Protein AF-A0AB34JCU2-F1 (afdb_monomer_lite)

Structure (mmCIF, N/CA/C/O backbone):
data_AF-A0AB34JCU2-F1
#
_entry.id   AF-A0AB34JCU2-F1
#
loop_
_atom_site.group_PDB
_atom_site.id
_atom_site.type_symbol
_atom_site.label_atom_id
_atom_site.label_alt_id
_atom_site.label_comp_id
_atom_site.label_asym_id
_atom_site.label_entity_id
_atom_site.label_seq_id
_atom_site.pdbx_PDB_ins_code
_atom_site.Cartn_x
_atom_site.Cartn_y
_atom_site.Cartn_z
_atom_site.occupancy
_atom_site.B_iso_or_equiv
_atom_site.auth_seq_id
_atom_site.auth_comp_id
_atom_site.auth_asym_id
_atom_site.auth_atom_id
_atom_site.pdbx_PDB_model_num
ATOM 1 N N . MET A 1 1 ? -17.839 7.324 -31.054 1.00 58.12 1 MET A N 1
ATOM 2 C CA . MET A 1 1 ? -16.723 7.198 -30.092 1.00 58.12 1 MET A CA 1
ATOM 3 C C . MET A 1 1 ? -16.289 5.749 -30.070 1.00 58.12 1 MET A C 1
ATOM 5 O O . MET A 1 1 ? -17.118 4.891 -29.780 1.00 58.12 1 MET A O 1
ATOM 9 N N . SER A 1 2 ? -15.044 5.489 -30.464 1.00 80.62 2 SER A N 1
ATOM 10 C CA . SER A 1 2 ? -14.445 4.152 -30.514 1.00 80.62 2 SER A CA 1
ATOM 11 C C . SER A 1 2 ? -14.347 3.544 -29.109 1.00 80.62 2 SER A C 1
ATOM 13 O O . SER A 1 2 ? -14.309 4.268 -28.112 1.00 80.62 2 SER A O 1
ATOM 15 N N . ALA A 1 3 ? -14.292 2.213 -29.007 1.00 76.00 3 ALA A N 1
ATOM 16 C CA . ALA A 1 3 ? -14.059 1.521 -27.736 1.00 76.00 3 ALA A CA 1
ATOM 17 C C . ALA A 1 3 ? -12.730 1.952 -27.075 1.00 76.00 3 ALA A C 1
ATOM 19 O O . ALA A 1 3 ? -12.648 2.029 -25.849 1.00 76.00 3 ALA A O 1
ATOM 20 N N . ALA A 1 4 ? -11.727 2.313 -27.885 1.00 75.69 4 ALA A N 1
ATOM 21 C CA . ALA A 1 4 ? -10.459 2.874 -27.417 1.00 75.69 4 ALA A CA 1
ATOM 22 C C . ALA A 1 4 ? -10.653 4.241 -26.733 1.00 75.69 4 ALA A C 1
ATOM 24 O O . ALA A 1 4 ? -10.154 4.454 -25.629 1.00 75.69 4 ALA A O 1
ATOM 25 N N . ASP A 1 5 ? -11.468 5.122 -27.322 1.00 73.56 5 ASP A N 1
ATOM 26 C CA . ASP A 1 5 ? -11.751 6.457 -26.776 1.00 73.56 5 ASP A CA 1
ATOM 27 C C . ASP A 1 5 ? -12.464 6.371 -25.417 1.00 73.56 5 ASP A C 1
ATOM 29 O O . ASP A 1 5 ? -12.190 7.144 -24.501 1.00 73.56 5 ASP A O 1
ATOM 33 N N . GLN A 1 6 ? -13.366 5.394 -25.258 1.00 76.19 6 GLN A N 1
ATOM 34 C CA . GLN A 1 6 ? -14.073 5.159 -23.995 1.00 76.19 6 GLN A CA 1
ATOM 35 C C . GLN A 1 6 ? -13.149 4.612 -22.902 1.00 76.19 6 GLN A C 1
ATOM 37 O O . GLN A 1 6 ? -13.310 4.962 -21.731 1.00 76.19 6 GLN A O 1
ATOM 42 N N . SER A 1 7 ? -12.178 3.775 -23.272 1.00 76.38 7 SER A N 1
ATOM 43 C CA . SER A 1 7 ? -11.159 3.283 -22.344 1.00 76.38 7 SER A CA 1
ATOM 44 C C . SER A 1 7 ? -10.286 4.429 -21.837 1.00 76.38 7 SER A C 1
ATOM 46 O O . SER A 1 7 ? -10.089 4.557 -20.634 1.00 76.38 7 SER A O 1
ATOM 48 N N . ILE A 1 8 ? -9.831 5.303 -22.739 1.00 75.25 8 ILE A N 1
ATOM 49 C CA . ILE A 1 8 ? -8.995 6.464 -22.407 1.00 75.25 8 ILE A CA 1
ATOM 50 C C . ILE A 1 8 ? -9.738 7.415 -21.461 1.00 75.25 8 ILE A C 1
ATOM 52 O O . ILE A 1 8 ? -9.205 7.807 -20.423 1.00 75.25 8 ILE A O 1
ATOM 56 N N . LEU A 1 9 ? -11.003 7.725 -21.760 1.00 70.50 9 LEU A N 1
ATOM 57 C CA . LEU A 1 9 ? -11.835 8.576 -20.906 1.00 70.50 9 LEU A CA 1
ATOM 58 C C . 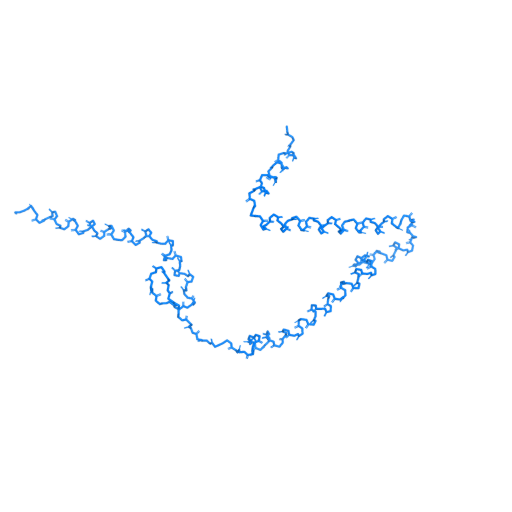LEU A 1 9 ? -12.045 7.984 -19.507 1.00 70.50 9 LEU A C 1
ATOM 60 O O . LEU A 1 9 ? -12.005 8.722 -18.523 1.00 70.50 9 LEU A O 1
ATOM 64 N N . ARG A 1 10 ? -12.224 6.660 -19.391 1.00 75.19 10 ARG A N 1
ATOM 65 C CA . ARG A 1 10 ? -12.324 5.985 -18.086 1.00 75.19 10 ARG A CA 1
ATOM 66 C C . ARG A 1 10 ? -11.025 6.075 -17.292 1.00 75.19 10 ARG A C 1
ATOM 68 O O . ARG A 1 10 ? -11.084 6.347 -16.097 1.00 75.19 10 ARG A O 1
ATOM 75 N N . THR A 1 11 ? -9.873 5.894 -17.932 1.00 74.56 11 THR A N 1
ATOM 76 C CA . THR A 1 11 ? -8.565 6.018 -17.271 1.00 74.56 11 THR A CA 1
ATOM 77 C C . THR A 1 11 ? -8.341 7.435 -16.741 1.00 74.56 11 THR A C 1
ATOM 79 O O . THR A 1 11 ? -7.970 7.601 -15.582 1.00 74.56 11 THR A O 1
ATOM 82 N N . ILE A 1 12 ?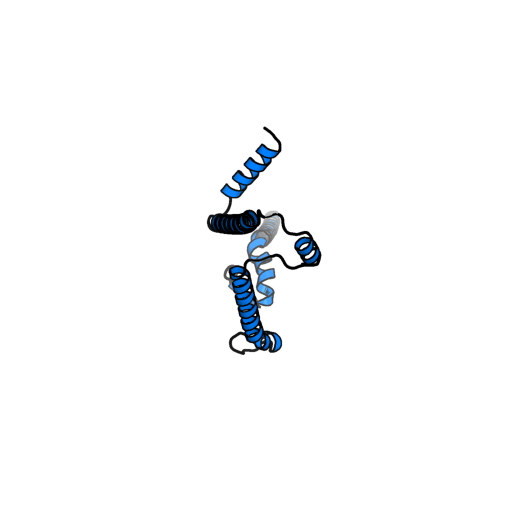 -8.670 8.461 -17.535 1.00 70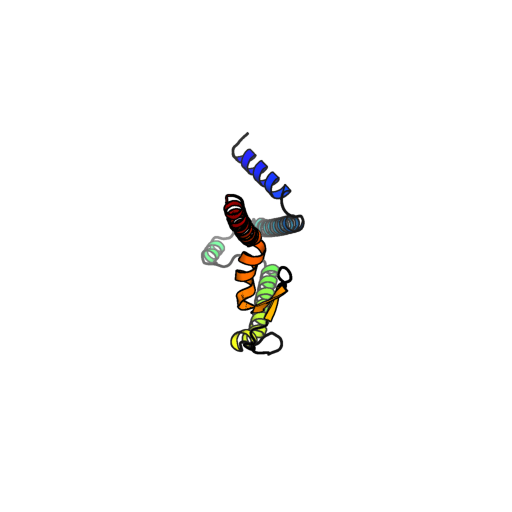.19 12 ILE A N 1
ATOM 83 C CA . ILE A 1 12 ? -8.579 9.875 -17.126 1.00 70.19 12 ILE A CA 1
ATOM 84 C C . ILE A 1 12 ? -9.512 10.169 -15.939 1.00 70.19 12 ILE A C 1
ATOM 86 O O . ILE A 1 12 ? -9.118 10.818 -14.971 1.00 70.19 12 ILE A O 1
ATOM 90 N N . GLN A 1 13 ? -10.744 9.652 -15.968 1.00 73.12 13 GLN A N 1
ATOM 91 C CA . GLN A 1 13 ? -11.705 9.815 -14.871 1.00 73.12 13 GLN A CA 1
ATOM 92 C C . GLN A 1 13 ? -11.279 9.108 -13.577 1.00 73.12 13 GLN A C 1
ATOM 94 O O . GLN A 1 13 ? -11.641 9.563 -12.491 1.00 73.12 13 GLN A O 1
ATOM 99 N N . LEU A 1 14 ? -10.551 7.993 -13.673 1.00 69.62 14 LEU A N 1
ATOM 100 C CA . LEU A 1 14 ? -10.002 7.283 -12.516 1.00 69.62 14 LEU A CA 1
ATOM 101 C C . LEU A 1 14 ? -8.787 8.014 -11.941 1.00 69.62 14 LEU A C 1
ATOM 103 O O . LEU A 1 14 ? -8.722 8.185 -10.726 1.00 69.62 14 LEU A O 1
ATOM 107 N N . ALA A 1 15 ? -7.893 8.521 -12.793 1.00 64.81 15 ALA A N 1
ATOM 108 C CA . ALA A 1 15 ? -6.750 9.334 -12.378 1.00 64.81 15 ALA A CA 1
ATOM 109 C C . ALA A 1 15 ? -7.190 10.604 -11.625 1.00 64.81 15 ALA A C 1
ATOM 111 O O . ALA A 1 15 ? -6.642 10.922 -10.574 1.00 64.81 15 ALA A O 1
ATOM 112 N N . ALA A 1 16 ? -8.262 11.265 -12.077 1.00 67.56 16 ALA A N 1
ATOM 113 C CA . ALA A 1 16 ? -8.833 12.439 -11.409 1.00 67.56 16 ALA A CA 1
ATOM 114 C C . ALA A 1 16 ? -9.448 12.151 -10.020 1.00 67.56 16 ALA A C 1
ATOM 116 O O . ALA A 1 16 ? -9.702 13.080 -9.256 1.00 67.56 16 ALA A O 1
ATOM 117 N N . LYS A 1 17 ? -9.708 10.879 -9.683 1.00 75.38 17 LYS A N 1
ATOM 118 C CA . LYS A 1 17 ? -10.219 10.441 -8.369 1.00 75.38 17 LYS A CA 1
ATOM 119 C C . LYS A 1 17 ? -9.119 9.927 -7.438 1.00 75.38 17 LYS A C 1
ATOM 121 O O . LYS A 1 17 ? -9.419 9.520 -6.315 1.00 75.38 17 LYS A O 1
ATOM 126 N N . MET A 1 18 ? -7.870 9.896 -7.897 1.00 66.81 18 MET A N 1
ATOM 127 C CA . MET A 1 18 ? -6.744 9.426 -7.100 1.00 66.81 18 MET A CA 1
ATOM 128 C C . MET A 1 18 ? -6.350 10.472 -6.055 1.00 66.81 18 MET A C 1
ATOM 130 O O . MET A 1 18 ? -6.472 11.677 -6.262 1.00 66.81 18 MET A O 1
ATOM 134 N N . HIS A 1 19 ? -5.854 10.004 -4.911 1.00 75.25 19 HIS A N 1
ATOM 135 C CA . HIS A 1 19 ? -5.265 10.875 -3.900 1.00 75.25 19 HIS A CA 1
ATOM 136 C C . HIS A 1 19 ? -4.025 11.579 -4.494 1.00 75.25 19 HIS A C 1
ATOM 138 O O . HIS A 1 19 ? -3.284 10.944 -5.252 1.00 75.25 19 HIS A O 1
ATOM 144 N N . PRO A 1 20 ? -3.730 12.845 -4.150 1.00 71.06 20 PRO A N 1
ATOM 145 C CA . PRO A 1 20 ? -2.603 13.588 -4.728 1.00 71.06 20 PRO A CA 1
ATOM 146 C C . PRO A 1 20 ? -1.254 12.870 -4.576 1.00 71.06 20 PRO A C 1
ATOM 148 O O . PRO A 1 20 ? -0.433 12.896 -5.487 1.00 71.06 20 PRO A O 1
ATOM 151 N N . LEU A 1 21 ? -1.047 12.153 -3.464 1.00 68.19 21 LEU A N 1
ATOM 152 C CA . LEU A 1 21 ? 0.154 11.328 -3.280 1.00 68.19 21 LEU A CA 1
ATOM 153 C C . LEU A 1 21 ? 0.209 10.141 -4.253 1.00 68.19 21 LEU A C 1
ATOM 155 O O . LEU A 1 21 ? 1.269 9.854 -4.792 1.00 68.19 21 LEU A O 1
ATOM 159 N N . SER A 1 22 ? -0.922 9.479 -4.520 1.00 75.62 22 SER A N 1
ATOM 160 C CA . SER A 1 22 ? -0.965 8.383 -5.497 1.00 75.62 22 SER A CA 1
ATOM 161 C C . SER A 1 22 ? -0.794 8.868 -6.937 1.00 75.62 22 SER A C 1
ATOM 163 O O . SER A 1 22 ? -0.174 8.162 -7.720 1.00 75.62 22 SER A O 1
ATOM 165 N N . ALA A 1 23 ? -1.278 10.069 -7.271 1.00 75.56 23 ALA A N 1
ATOM 166 C CA . ALA A 1 23 ? -1.042 10.678 -8.581 1.00 75.56 23 ALA A CA 1
ATOM 167 C C . ALA A 1 23 ? 0.453 10.969 -8.790 1.00 75.56 23 ALA A C 1
ATOM 169 O O . ALA A 1 23 ? 1.033 10.508 -9.764 1.00 75.56 23 ALA A O 1
ATOM 170 N N . CYS A 1 24 ? 1.101 11.595 -7.800 1.00 78.50 24 CYS A N 1
ATOM 171 C CA . CYS A 1 24 ? 2.539 11.866 -7.828 1.00 78.50 24 CYS A CA 1
ATOM 172 C C . CYS A 1 24 ? 3.379 10.585 -8.003 1.00 78.50 24 CYS A C 1
ATOM 174 O O . CYS A 1 24 ? 4.322 10.566 -8.788 1.00 78.50 24 CYS A O 1
ATOM 176 N N . CYS A 1 25 ? 3.022 9.485 -7.329 1.00 79.44 25 CYS A N 1
ATOM 177 C CA . CYS A 1 25 ? 3.708 8.204 -7.521 1.00 79.44 25 CYS A CA 1
ATOM 178 C C . CYS A 1 25 ? 3.569 7.665 -8.952 1.00 79.44 25 CYS A C 1
ATOM 180 O O . CYS A 1 25 ? 4.545 7.160 -9.500 1.00 79.44 25 CYS A O 1
ATOM 182 N N . VAL A 1 26 ? 2.380 7.768 -9.553 1.00 83.75 26 VAL A N 1
ATOM 183 C CA . VAL A 1 26 ? 2.147 7.321 -10.935 1.00 83.75 26 VAL A CA 1
ATOM 184 C C . VAL A 1 26 ? 2.941 8.178 -11.921 1.00 83.75 26 VAL A C 1
ATOM 186 O O . VAL A 1 26 ? 3.582 7.615 -12.802 1.00 83.75 26 VAL A O 1
ATOM 189 N N . ASP A 1 27 ? 2.977 9.496 -11.726 1.00 82.69 27 ASP A N 1
ATOM 190 C CA . ASP A 1 27 ? 3.738 10.418 -12.577 1.00 82.69 27 ASP A CA 1
ATOM 191 C C . ASP A 1 27 ? 5.248 10.142 -12.505 1.00 82.69 27 ASP A C 1
ATOM 193 O O . ASP A 1 27 ? 5.929 10.098 -13.528 1.00 82.69 27 ASP A O 1
ATOM 197 N N . ILE A 1 28 ? 5.778 9.887 -11.302 1.00 90.31 28 ILE A N 1
ATOM 198 C CA . ILE A 1 28 ? 7.186 9.508 -11.115 1.00 90.31 28 ILE A CA 1
ATOM 199 C C . ILE A 1 28 ? 7.483 8.177 -11.815 1.00 90.31 28 ILE A C 1
ATOM 201 O O . ILE A 1 28 ? 8.502 8.053 -12.493 1.00 90.31 28 ILE A O 1
ATOM 205 N N . CYS A 1 29 ? 6.608 7.179 -11.674 1.00 87.56 29 CYS A N 1
ATOM 206 C CA . CYS A 1 29 ? 6.777 5.900 -12.358 1.00 87.56 29 CYS A CA 1
ATOM 207 C C . CYS A 1 29 ? 6.743 6.055 -13.883 1.00 87.56 29 CYS A C 1
ATOM 209 O O . CYS A 1 29 ? 7.578 5.459 -14.561 1.00 87.56 29 CYS A O 1
ATOM 211 N N . ASP A 1 30 ? 5.822 6.854 -14.421 1.00 86.19 30 ASP A N 1
ATOM 212 C CA . ASP A 1 30 ? 5.725 7.098 -15.860 1.00 86.19 30 ASP A CA 1
ATOM 213 C C . ASP A 1 30 ? 6.981 7.805 -16.387 1.00 86.19 30 ASP A C 1
ATOM 215 O O . ASP A 1 30 ? 7.564 7.375 -17.382 1.00 86.19 30 ASP A O 1
ATOM 219 N N . GLN A 1 31 ? 7.485 8.803 -15.656 1.00 89.31 31 GLN A N 1
ATOM 220 C CA . GLN A 1 31 ? 8.728 9.493 -15.996 1.00 89.31 31 GLN A CA 1
ATOM 221 C C . GLN A 1 31 ? 9.931 8.536 -16.036 1.00 89.31 31 GLN A C 1
ATOM 223 O O . GLN A 1 31 ? 10.701 8.558 -16.996 1.00 89.31 31 GLN A O 1
ATOM 228 N N . LEU A 1 32 ? 10.065 7.647 -15.045 1.00 90.56 32 LEU A N 1
ATOM 229 C CA . LEU A 1 32 ? 11.140 6.646 -15.009 1.00 90.56 32 LEU A CA 1
ATOM 230 C C . LEU A 1 32 ? 11.058 5.665 -16.184 1.00 90.56 32 LEU A C 1
ATOM 232 O O . LEU A 1 32 ? 12.080 5.319 -16.778 1.00 90.56 32 LEU A O 1
ATOM 236 N N . VAL A 1 33 ? 9.847 5.227 -16.543 1.00 91.25 33 VAL A N 1
ATOM 237 C CA . VAL A 1 33 ? 9.632 4.349 -17.701 1.00 91.25 33 VAL A CA 1
ATOM 238 C C . VAL A 1 33 ? 10.005 5.069 -18.995 1.00 91.25 33 VAL A C 1
ATOM 240 O O . VAL A 1 33 ? 10.703 4.497 -19.831 1.00 91.25 33 VAL A O 1
ATOM 243 N N . GLN A 1 34 ? 9.593 6.326 -19.162 1.00 86.06 34 GLN A N 1
ATOM 244 C CA . GLN A 1 34 ? 9.930 7.119 -20.344 1.00 86.06 34 GLN A CA 1
ATOM 245 C C . GLN A 1 34 ? 11.437 7.376 -20.467 1.00 86.06 34 GLN A C 1
ATOM 247 O O . GLN A 1 34 ? 11.980 7.303 -21.572 1.00 86.06 34 GLN A O 1
ATOM 252 N N . ASP A 1 35 ? 12.122 7.649 -19.357 1.00 88.06 35 ASP A N 1
ATOM 253 C CA . ASP A 1 35 ? 13.569 7.864 -19.344 1.00 88.06 35 ASP A CA 1
ATOM 254 C C . ASP A 1 35 ? 14.330 6.579 -19.700 1.00 88.06 35 ASP A C 1
ATOM 256 O O . ASP A 1 35 ? 15.227 6.619 -20.546 1.00 88.06 35 ASP A O 1
ATOM 260 N N . LEU A 1 36 ? 13.899 5.425 -19.174 1.00 89.69 36 LEU A N 1
ATOM 261 C CA . LEU A 1 36 ? 14.450 4.117 -19.537 1.00 89.69 36 LEU A CA 1
ATOM 262 C C . LEU A 1 36 ? 14.238 3.798 -21.023 1.00 89.69 36 LEU A C 1
ATOM 264 O O . LEU A 1 36 ? 15.168 3.375 -21.708 1.00 89.69 36 LEU A O 1
ATOM 268 N N . VAL A 1 37 ? 13.027 4.015 -21.546 1.00 84.81 37 VAL A N 1
ATOM 269 C CA . VAL A 1 37 ? 12.729 3.803 -22.971 1.00 84.81 37 VAL A CA 1
ATOM 270 C C . VAL A 1 37 ? 13.622 4.690 -23.837 1.00 84.81 37 VAL A C 1
ATOM 272 O O . VAL A 1 37 ? 14.181 4.215 -24.824 1.00 84.81 37 VAL A O 1
ATOM 275 N N . ARG A 1 38 ? 13.816 5.958 -23.454 1.00 78.88 38 ARG A N 1
ATOM 276 C CA . ARG A 1 38 ? 14.681 6.891 -24.185 1.00 78.88 38 ARG A CA 1
ATOM 277 C C . ARG A 1 38 ? 16.141 6.440 -24.187 1.00 78.88 38 ARG A C 1
ATOM 279 O O . ARG A 1 38 ? 16.787 6.536 -25.228 1.00 78.88 38 ARG A O 1
ATOM 286 N N . GLU A 1 39 ? 16.648 5.937 -23.064 1.00 84.31 39 GLU A N 1
ATOM 287 C CA . GLU A 1 39 ? 18.011 5.403 -22.959 1.00 84.31 39 GLU A CA 1
ATOM 288 C C . GLU A 1 39 ? 18.211 4.133 -23.797 1.00 84.31 39 GLU A C 1
ATOM 290 O O . GLU A 1 39 ? 19.217 3.988 -24.496 1.00 84.31 39 GLU A O 1
ATOM 295 N N . VAL A 1 40 ? 17.242 3.216 -23.777 1.00 80.69 40 VAL A N 1
ATOM 296 C CA . VAL A 1 40 ? 17.284 2.006 -24.607 1.00 80.69 40 VAL A CA 1
ATOM 297 C C . VAL A 1 40 ? 17.249 2.386 -26.086 1.00 80.69 40 VAL A C 1
ATOM 299 O O . VAL A 1 40 ? 18.084 1.920 -26.859 1.00 80.69 40 VAL A O 1
ATOM 302 N N . CYS A 1 41 ? 16.344 3.282 -26.488 1.00 75.00 41 CYS A N 1
ATOM 303 C CA . CYS A 1 41 ? 16.257 3.748 -27.868 1.00 75.00 41 CYS A CA 1
ATOM 304 C C . CYS A 1 41 ? 17.544 4.445 -28.328 1.00 75.00 41 CYS A C 1
ATOM 306 O O . CYS A 1 41 ? 18.013 4.140 -29.420 1.00 75.00 41 CYS A O 1
ATOM 308 N N . SER A 1 42 ? 18.156 5.313 -27.515 1.00 71.88 42 SER A N 1
ATOM 309 C CA . SER A 1 42 ? 19.408 5.999 -27.879 1.00 71.88 42 SER A CA 1
ATOM 310 C C . SER A 1 42 ? 20.608 5.044 -27.970 1.00 71.88 42 SER A C 1
ATOM 312 O O . SER A 1 42 ? 21.482 5.194 -28.835 1.00 71.88 42 SER A O 1
ATOM 314 N N . SER A 1 43 ? 20.617 4.008 -27.129 1.00 68.19 43 SER A N 1
ATOM 315 C CA . SER A 1 43 ? 21.597 2.920 -27.174 1.00 68.19 43 SER A CA 1
ATOM 316 C C . SER A 1 43 ? 21.421 2.045 -28.421 1.00 68.19 43 SER A C 1
ATOM 318 O O . SER A 1 43 ? 22.408 1.621 -29.021 1.00 68.19 43 SER A O 1
ATOM 320 N N . CYS A 1 44 ? 20.179 1.820 -28.861 1.00 55.97 44 CYS A N 1
ATOM 321 C CA . CYS A 1 44 ? 19.859 1.065 -30.074 1.00 55.97 44 CYS A CA 1
ATOM 322 C C . CYS A 1 44 ? 20.092 1.860 -31.368 1.00 55.97 44 CYS A C 1
ATOM 324 O O . CYS A 1 44 ? 20.575 1.286 -32.339 1.00 55.97 44 CYS A O 1
ATOM 326 N N . THR A 1 45 ? 19.829 3.170 -31.402 1.00 56.19 45 THR A N 1
ATOM 327 C CA . THR A 1 45 ? 20.124 4.011 -32.580 1.00 56.19 45 THR A CA 1
ATOM 328 C C . THR A 1 45 ? 21.627 4.188 -32.801 1.00 56.19 45 THR A C 1
ATOM 330 O O . THR A 1 45 ? 22.081 4.337 -33.929 1.00 56.19 45 THR A O 1
ATOM 333 N N . SER A 1 46 ? 22.439 4.095 -31.741 1.00 50.66 46 SER A N 1
ATOM 334 C CA . SER A 1 46 ? 23.907 4.079 -31.858 1.00 50.66 46 SER A CA 1
ATOM 335 C C . SER A 1 46 ? 24.454 2.775 -32.473 1.00 50.66 46 SER A C 1
ATOM 337 O O . SER A 1 46 ? 25.624 2.713 -32.851 1.00 50.66 46 SER A O 1
ATOM 339 N N . LEU A 1 47 ? 23.614 1.737 -32.603 1.00 48.16 47 LEU A N 1
ATOM 340 C CA . LEU A 1 47 ? 23.930 0.433 -33.197 1.00 48.16 47 LEU A CA 1
ATOM 341 C C . LEU A 1 47 ? 23.474 0.306 -34.665 1.00 48.16 47 LEU A C 1
ATOM 343 O O . LEU A 1 47 ? 23.499 -0.797 -35.198 1.00 48.16 47 LEU A O 1
ATOM 347 N N . GLU A 1 48 ? 23.126 1.395 -35.365 1.00 40.88 48 GLU A N 1
ATOM 348 C CA . GLU A 1 48 ? 22.749 1.396 -36.799 1.00 40.88 48 GLU A CA 1
ATOM 349 C C . GLU A 1 48 ? 23.877 0.990 -37.785 1.00 40.88 48 GLU A C 1
ATOM 351 O O . GLU A 1 48 ? 23.791 1.212 -38.994 1.00 40.88 48 GLU A O 1
ATOM 356 N N . ARG A 1 49 ? 24.938 0.323 -37.318 1.00 52.72 49 ARG A N 1
ATOM 357 C CA . ARG A 1 49 ? 25.744 -0.552 -38.178 1.00 52.72 49 ARG A CA 1
ATOM 358 C C . ARG A 1 49 ? 25.136 -1.951 -38.111 1.00 52.72 49 ARG A C 1
ATOM 360 O O . ARG A 1 49 ? 25.052 -2.481 -37.006 1.00 52.72 49 ARG A O 1
ATOM 367 N N . PRO A 1 50 ? 24.763 -2.581 -39.241 1.00 49.12 50 PRO A N 1
ATOM 368 C CA . PRO A 1 50 ? 24.233 -3.939 -39.216 1.00 49.12 50 PRO A CA 1
ATOM 369 C C . PRO A 1 50 ? 25.197 -4.841 -38.438 1.00 49.12 50 PRO A C 1
ATOM 371 O O . PRO A 1 50 ? 26.365 -4.994 -38.811 1.00 49.12 50 PRO A O 1
ATOM 374 N N . LEU A 1 51 ? 24.717 -5.363 -37.305 1.00 55.97 51 LEU A N 1
ATOM 375 C CA . LEU A 1 51 ? 25.482 -6.241 -36.429 1.00 55.97 51 LEU A CA 1
ATOM 376 C C . LEU A 1 51 ? 25.949 -7.436 -37.259 1.00 55.97 51 LEU A C 1
ATOM 378 O O . LEU A 1 51 ? 25.155 -8.073 -37.953 1.00 55.97 51 LEU A O 1
ATOM 382 N N . SER A 1 52 ? 27.253 -7.714 -37.221 1.00 58.62 52 SER A N 1
ATOM 383 C CA . SER A 1 52 ? 27.834 -8.798 -38.010 1.00 58.62 52 SER A CA 1
ATOM 384 C C . SER A 1 52 ? 27.149 -10.137 -37.678 1.00 58.62 52 SER A C 1
ATOM 386 O O . SER A 1 52 ? 26.735 -10.333 -36.528 1.00 58.62 52 SER A O 1
ATOM 388 N N . PRO A 1 53 ? 27.076 -11.091 -38.621 1.00 57.25 53 PRO A N 1
ATOM 389 C CA . PRO A 1 53 ? 26.459 -12.400 -38.382 1.00 57.25 53 PRO A CA 1
ATOM 390 C C . PRO A 1 53 ? 27.021 -13.102 -37.134 1.00 57.25 53 PRO A C 1
ATOM 392 O O . PRO A 1 53 ? 26.286 -13.695 -36.355 1.00 57.25 53 PRO A O 1
ATOM 395 N N . ARG A 1 54 ? 28.319 -12.906 -36.875 1.00 50.06 54 ARG A N 1
ATOM 396 C CA . ARG A 1 54 ? 29.058 -13.466 -35.738 1.00 50.06 54 ARG A CA 1
ATOM 397 C C . ARG A 1 54 ? 28.635 -12.889 -34.381 1.00 50.06 54 ARG A C 1
ATOM 399 O O . ARG A 1 54 ? 28.742 -13.554 -33.361 1.00 50.06 54 ARG A O 1
ATOM 406 N N . THR A 1 55 ? 28.167 -11.642 -34.360 1.00 55.75 55 THR A N 1
ATOM 407 C CA . THR A 1 55 ? 27.610 -10.994 -33.160 1.00 55.75 55 THR A CA 1
ATOM 408 C C . THR A 1 55 ? 26.178 -11.439 -32.884 1.00 55.75 55 THR A C 1
ATOM 410 O O . THR A 1 55 ? 25.818 -11.569 -31.721 1.00 55.75 55 THR A O 1
ATOM 413 N N . MET A 1 56 ? 25.383 -11.722 -33.922 1.00 57.72 56 MET A N 1
ATOM 414 C CA . MET A 1 56 ? 24.048 -12.315 -33.761 1.00 57.72 56 MET A CA 1
ATOM 415 C C . MET A 1 56 ? 24.133 -13.725 -33.158 1.00 57.72 56 MET A C 1
ATOM 417 O O . MET A 1 56 ? 23.402 -14.036 -32.223 1.00 57.72 56 MET A O 1
ATOM 421 N N . GLU A 1 57 ? 25.105 -14.518 -33.609 1.00 61.50 57 GLU A N 1
ATOM 422 C CA . GLU A 1 57 ? 25.372 -15.877 -33.117 1.00 61.50 57 GLU A CA 1
ATOM 423 C C . GLU A 1 57 ? 25.835 -15.895 -31.642 1.00 61.50 57 GLU A C 1
ATOM 425 O O . GLU A 1 57 ? 25.497 -16.795 -30.878 1.00 61.50 57 GLU A O 1
ATOM 430 N N . LEU A 1 58 ? 26.555 -14.855 -31.193 1.00 55.78 58 LEU A N 1
ATOM 431 C CA . LEU A 1 58 ? 26.932 -14.679 -29.781 1.00 55.78 58 LEU A CA 1
ATOM 432 C C . LEU A 1 58 ? 25.769 -14.193 -28.896 1.00 55.78 58 LEU A C 1
ATOM 434 O O . LEU A 1 58 ? 25.795 -14.401 -27.682 1.00 55.78 58 LEU A O 1
ATOM 438 N N . LEU A 1 59 ? 24.758 -13.541 -29.480 1.00 53.81 59 LEU A N 1
ATOM 439 C CA . LEU A 1 59 ? 23.599 -12.991 -28.768 1.00 53.81 59 LEU A CA 1
ATOM 440 C C . LEU A 1 59 ? 22.448 -13.997 -28.619 1.00 53.81 59 LEU A C 1
ATOM 442 O O . LEU A 1 59 ? 21.656 -13.855 -27.690 1.00 53.81 59 LEU A O 1
ATOM 446 N N . GLU A 1 60 ? 22.388 -15.051 -29.439 1.00 54.84 60 GLU A N 1
ATOM 447 C CA . GLU A 1 60 ? 21.393 -16.135 -29.316 1.00 54.84 60 GLU A CA 1
ATOM 448 C C . GLU A 1 60 ? 21.481 -16.906 -27.981 1.00 54.84 60 GLU A C 1
ATOM 450 O O . GLU A 1 60 ? 20.513 -17.544 -27.565 1.00 54.84 60 GLU A O 1
ATOM 455 N N . GLY A 1 61 ? 22.600 -16.793 -27.253 1.00 51.03 61 GLY A N 1
ATOM 456 C CA . GLY A 1 61 ? 22.778 -17.345 -25.903 1.00 51.03 61 GLY A CA 1
ATOM 457 C C . GLY A 1 61 ? 22.656 -16.336 -24.751 1.00 51.03 61 GLY A C 1
ATOM 458 O O . GLY A 1 61 ? 22.734 -16.727 -23.583 1.00 51.03 61 GLY A O 1
ATOM 459 N N . ALA A 1 62 ? 22.483 -15.039 -25.027 1.00 47.94 62 ALA A N 1
ATOM 460 C CA . ALA A 1 62 ? 22.550 -13.994 -24.008 1.00 47.94 62 ALA A CA 1
ATOM 461 C C . ALA A 1 62 ? 21.214 -13.833 -23.259 1.00 47.94 62 ALA A C 1
ATOM 463 O O . ALA A 1 62 ? 20.418 -12.940 -23.531 1.00 47.94 62 ALA A O 1
ATOM 464 N N . ARG A 1 63 ? 20.995 -14.650 -22.221 1.00 46.78 63 ARG A N 1
ATOM 465 C CA . ARG A 1 63 ? 19.951 -14.434 -21.191 1.00 46.78 63 ARG A CA 1
ATOM 466 C C . ARG A 1 63 ? 20.220 -13.224 -20.267 1.00 46.78 63 ARG A C 1
ATOM 468 O O . ARG A 1 63 ? 19.744 -13.190 -19.138 1.00 46.78 63 ARG A O 1
ATOM 475 N N . GLY A 1 64 ? 20.965 -12.224 -20.723 1.00 50.19 64 GLY A N 1
ATOM 476 C CA . GLY A 1 64 ? 21.254 -11.003 -19.978 1.00 50.19 64 GLY A CA 1
ATOM 477 C C . GLY A 1 64 ? 21.236 -9.829 -20.937 1.00 50.19 64 GLY A C 1
ATOM 478 O O . GLY A 1 64 ? 22.073 -9.766 -21.835 1.00 50.19 64 GLY A O 1
ATOM 479 N N . GLY A 1 65 ? 20.260 -8.936 -20.768 1.00 52.19 65 GLY A N 1
ATOM 480 C CA . GLY A 1 65 ? 20.107 -7.748 -21.602 1.00 52.19 65 GLY A CA 1
ATOM 481 C C . GLY A 1 65 ? 21.417 -6.970 -21.718 1.00 52.19 65 GLY A C 1
ATOM 482 O O . GLY A 1 65 ? 22.208 -6.900 -20.773 1.00 52.19 65 GLY A O 1
ATOM 483 N N . VAL A 1 66 ? 21.663 -6.399 -22.896 1.00 56.84 66 VAL A N 1
ATOM 484 C CA . VAL A 1 66 ? 22.825 -5.545 -23.150 1.00 56.84 66 VAL A CA 1
ATOM 485 C C . VAL A 1 66 ? 22.585 -4.212 -22.450 1.00 56.84 66 VAL A C 1
ATOM 487 O O . VAL A 1 66 ? 22.142 -3.240 -23.048 1.00 56.84 66 VAL A O 1
ATOM 490 N N . VAL A 1 67 ? 22.819 -4.189 -21.143 1.00 57.62 67 VAL A N 1
ATOM 491 C CA . VAL A 1 67 ? 22.822 -2.956 -20.365 1.00 57.62 67 VAL A CA 1
ATOM 492 C C . VAL A 1 67 ? 24.163 -2.252 -20.601 1.00 57.62 67 VAL A C 1
ATOM 494 O O . VAL A 1 67 ? 25.212 -2.917 -20.595 1.00 57.62 67 VAL A O 1
ATOM 497 N N . SER A 1 68 ? 24.123 -0.935 -20.840 1.00 60.88 68 SER A N 1
ATOM 498 C CA . SER A 1 68 ? 25.302 -0.075 -21.008 1.00 60.88 68 SER A CA 1
ATOM 499 C C . SER A 1 68 ? 26.272 -0.250 -19.828 1.00 60.88 68 SER A C 1
ATOM 501 O O . SER A 1 68 ? 25.849 -0.559 -18.714 1.00 60.88 68 SER A O 1
ATOM 503 N N . ALA A 1 69 ? 27.582 -0.089 -20.057 1.00 66.56 69 ALA A N 1
ATOM 504 C CA . ALA A 1 69 ? 28.596 -0.190 -18.998 1.00 66.56 69 ALA A CA 1
ATOM 505 C C . ALA A 1 69 ? 28.249 0.619 -17.725 1.00 66.56 69 ALA A C 1
ATOM 507 O O . ALA A 1 69 ? 28.233 0.016 -16.656 1.00 66.56 69 ALA A O 1
ATOM 508 N N . PRO A 1 70 ? 27.857 1.910 -17.804 1.00 63.94 70 PRO A N 1
ATOM 509 C CA . PRO A 1 70 ? 27.516 2.672 -16.601 1.00 63.94 70 PRO A CA 1
ATOM 510 C C . PRO A 1 70 ? 26.297 2.115 -15.856 1.00 63.94 70 PRO A C 1
ATOM 512 O O . PRO A 1 70 ? 26.269 2.114 -14.630 1.00 63.94 70 PRO A O 1
ATOM 515 N N . LEU A 1 71 ? 25.297 1.600 -16.569 1.00 55.78 71 LEU A N 1
ATOM 516 C CA . LEU A 1 71 ? 24.076 1.097 -15.943 1.00 55.78 71 LEU A CA 1
ATOM 517 C C . LEU A 1 71 ? 24.276 -0.327 -15.396 1.00 55.78 71 LEU A C 1
ATOM 519 O O . LEU A 1 71 ? 23.710 -0.685 -14.366 1.00 55.78 71 LEU A O 1
ATOM 523 N N . ARG A 1 72 ? 25.181 -1.109 -15.997 1.00 72.44 72 ARG A N 1
ATOM 524 C CA . ARG A 1 72 ? 25.701 -2.355 -15.419 1.00 72.44 72 ARG A CA 1
ATOM 525 C C . ARG A 1 72 ? 26.462 -2.099 -14.121 1.00 72.44 72 ARG A C 1
ATOM 527 O O . ARG A 1 72 ? 26.269 -2.854 -13.174 1.00 72.44 72 ARG A O 1
ATOM 534 N N . ASP A 1 73 ? 27.274 -1.049 -14.066 1.00 70.25 73 ASP A N 1
ATOM 535 C CA . ASP A 1 73 ? 28.019 -0.680 -12.860 1.00 70.25 73 ASP A CA 1
ATOM 536 C C . ASP A 1 73 ? 27.076 -0.205 -11.746 1.00 70.25 73 ASP A C 1
ATOM 538 O O . ASP A 1 73 ? 27.250 -0.592 -10.592 1.00 70.25 73 ASP A O 1
ATOM 542 N N . LEU A 1 74 ? 26.026 0.552 -12.084 1.00 70.94 74 LEU A N 1
ATOM 543 C CA . LEU A 1 74 ? 24.972 0.932 -11.136 1.00 70.94 74 LEU A CA 1
ATOM 544 C C . LEU A 1 74 ? 24.190 -0.283 -10.621 1.00 70.94 74 LEU A C 1
ATOM 546 O O . LEU A 1 74 ? 23.990 -0.414 -9.418 1.00 70.94 74 LEU A O 1
ATOM 550 N N . LEU A 1 75 ? 23.799 -1.205 -11.505 1.00 74.06 75 LEU A N 1
ATOM 551 C CA . LEU A 1 75 ? 23.138 -2.455 -11.118 1.00 74.06 75 LEU A CA 1
ATOM 552 C C . LEU A 1 75 ? 24.049 -3.329 -10.248 1.00 74.06 75 LEU A C 1
ATOM 554 O O . LEU A 1 75 ? 23.588 -3.903 -9.267 1.00 74.06 75 LEU A O 1
ATOM 558 N N . ALA A 1 76 ? 25.341 -3.416 -10.568 1.00 77.62 76 ALA A N 1
ATOM 559 C CA . ALA A 1 76 ? 26.314 -4.138 -9.756 1.00 77.62 76 ALA A CA 1
ATOM 560 C C . ALA A 1 76 ? 26.501 -3.478 -8.380 1.00 77.62 76 ALA A C 1
ATOM 562 O O . ALA A 1 76 ? 26.566 -4.179 -7.370 1.00 77.62 76 ALA A O 1
ATOM 563 N N . ALA A 1 77 ? 26.532 -2.144 -8.322 1.00 74.50 77 ALA A N 1
ATOM 564 C CA . ALA A 1 77 ? 26.601 -1.392 -7.073 1.00 74.50 77 ALA A CA 1
ATOM 565 C C . ALA A 1 77 ? 25.342 -1.584 -6.210 1.00 74.50 77 ALA A C 1
ATOM 567 O O . ALA A 1 77 ? 25.468 -1.738 -4.995 1.00 74.50 77 ALA A O 1
ATOM 568 N N . GLU A 1 78 ? 24.156 -1.633 -6.822 1.00 74.38 78 GLU A N 1
ATOM 569 C CA . GLU A 1 78 ? 22.883 -1.9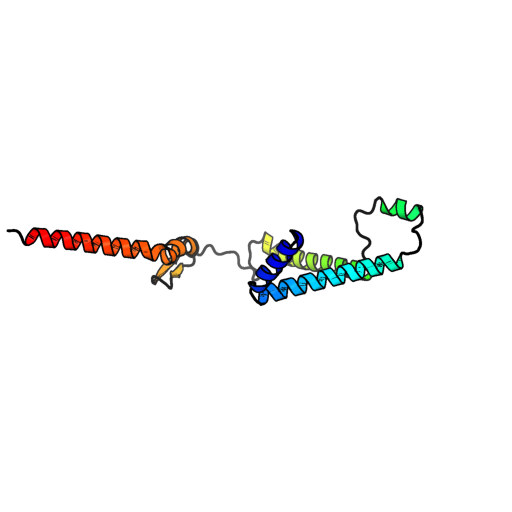29 -6.152 1.00 74.38 78 GLU A CA 1
ATOM 570 C C . GLU A 1 78 ? 22.821 -3.366 -5.638 1.00 74.38 78 GLU A C 1
ATOM 572 O O . GLU A 1 78 ? 22.493 -3.592 -4.476 1.00 74.38 78 GLU A O 1
ATOM 577 N N . VAL A 1 79 ? 23.220 -4.351 -6.449 1.00 77.06 79 VAL A N 1
ATOM 578 C CA . VAL A 1 79 ? 23.322 -5.751 -6.004 1.00 77.06 79 VAL A CA 1
ATOM 579 C C . VAL A 1 79 ? 24.276 -5.851 -4.815 1.00 77.06 79 VAL A C 1
ATOM 581 O O . VAL A 1 79 ? 23.926 -6.438 -3.796 1.00 77.06 79 VAL A O 1
ATOM 584 N N . GLN A 1 80 ? 25.432 -5.189 -4.874 1.00 73.31 80 GLN A N 1
ATOM 585 C CA . GLN A 1 80 ? 26.399 -5.182 -3.778 1.00 73.31 80 GLN A CA 1
ATOM 586 C C . GLN A 1 80 ? 25.899 -4.408 -2.541 1.00 73.31 80 GLN A C 1
ATOM 588 O O . GLN A 1 80 ? 26.234 -4.754 -1.407 1.00 73.31 80 GLN A O 1
ATOM 593 N N . ALA A 1 81 ? 25.096 -3.353 -2.710 1.00 71.69 81 ALA A N 1
ATOM 594 C CA . ALA A 1 81 ? 24.429 -2.653 -1.611 1.00 71.69 81 ALA A CA 1
ATOM 595 C C . ALA A 1 81 ? 23.354 -3.530 -0.954 1.00 71.69 81 ALA A C 1
ATOM 597 O O . ALA A 1 81 ? 23.355 -3.675 0.269 1.00 71.69 81 ALA A O 1
ATOM 598 N N . SER A 1 82 ? 22.517 -4.183 -1.759 1.00 70.69 82 SER A N 1
ATOM 599 C CA . SER A 1 82 ? 21.492 -5.124 -1.312 1.00 70.69 82 SER A CA 1
ATOM 600 C C . SER A 1 82 ? 22.106 -6.320 -0.588 1.00 70.69 82 SER A C 1
ATOM 602 O O . SER A 1 82 ? 21.616 -6.711 0.469 1.00 70.69 82 SER A O 1
ATOM 604 N N . GLU A 1 83 ? 23.204 -6.875 -1.102 1.00 68.06 83 GLU A N 1
ATOM 605 C CA . GLU A 1 83 ? 23.954 -7.935 -0.432 1.00 68.06 83 GLU A CA 1
ATOM 606 C C . GLU A 1 83 ? 24.508 -7.445 0.908 1.00 68.06 83 GLU A C 1
ATOM 608 O O . GLU A 1 83 ? 24.271 -8.090 1.923 1.00 68.06 83 GLU A O 1
ATOM 613 N N . ARG A 1 84 ? 25.174 -6.281 0.971 1.00 63.22 84 ARG A N 1
ATOM 614 C CA . ARG A 1 84 ? 25.678 -5.714 2.242 1.00 63.22 84 ARG A CA 1
ATOM 615 C C . ARG A 1 84 ? 24.573 -5.517 3.283 1.00 63.22 84 ARG A C 1
ATOM 617 O O . ARG A 1 84 ? 24.787 -5.847 4.450 1.00 63.22 84 ARG A O 1
ATOM 624 N N . CYS A 1 85 ? 23.399 -5.033 2.876 1.00 61.56 85 CYS A N 1
ATOM 625 C CA . CYS A 1 85 ? 22.233 -4.942 3.754 1.00 61.56 85 CYS A CA 1
ATOM 626 C C . CYS A 1 85 ? 21.734 -6.329 4.184 1.00 61.56 85 CYS A C 1
ATOM 628 O O . CYS A 1 85 ? 21.406 -6.518 5.354 1.00 61.56 85 CYS A O 1
ATOM 630 N N . ALA A 1 86 ? 21.726 -7.315 3.284 1.00 60.88 86 ALA A N 1
ATOM 631 C CA . ALA A 1 86 ? 21.339 -8.686 3.605 1.00 60.88 86 ALA A CA 1
ATOM 632 C C . ALA A 1 86 ? 22.294 -9.330 4.625 1.00 60.88 86 ALA A C 1
ATOM 634 O O . ALA A 1 86 ? 21.818 -9.878 5.615 1.00 60.88 86 ALA A O 1
ATOM 635 N N . TRP A 1 87 ? 23.616 -9.185 4.464 1.00 59.16 87 TRP A N 1
ATOM 636 C CA . TRP A 1 87 ? 24.619 -9.670 5.427 1.00 59.16 87 TRP A CA 1
ATOM 637 C C . TRP A 1 87 ? 24.505 -8.982 6.796 1.00 59.16 87 TRP A C 1
ATOM 639 O O . TRP A 1 87 ? 24.734 -9.613 7.824 1.00 59.16 87 TRP A O 1
ATOM 649 N N . GLN A 1 88 ? 24.127 -7.699 6.834 1.00 59.97 88 GLN A N 1
ATOM 650 C CA . GLN A 1 88 ? 23.871 -6.980 8.090 1.00 59.97 88 GLN A CA 1
ATOM 651 C C . GLN A 1 88 ? 22.581 -7.437 8.786 1.00 59.97 88 GLN A C 1
ATOM 653 O O . GLN A 1 88 ? 22.512 -7.412 10.013 1.00 59.97 88 GLN A O 1
ATOM 658 N N . MET A 1 89 ? 21.568 -7.865 8.030 1.00 55.03 89 MET A N 1
ATOM 659 C CA . MET A 1 89 ? 20.277 -8.309 8.572 1.00 55.03 89 MET A CA 1
ATOM 660 C C . MET A 1 89 ? 20.217 -9.820 8.854 1.00 55.03 89 MET A C 1
ATOM 662 O O . MET A 1 89 ? 19.401 -10.254 9.667 1.00 55.03 89 MET A O 1
ATOM 666 N N . GLU A 1 90 ? 21.075 -10.634 8.232 1.00 54.31 90 GLU A N 1
ATOM 667 C CA . GLU A 1 90 ? 21.095 -12.097 8.388 1.00 54.31 90 GLU A CA 1
ATOM 668 C C . GLU A 1 90 ? 21.234 -12.570 9.854 1.00 54.31 90 GLU A C 1
ATOM 670 O O . GLU A 1 90 ? 20.492 -13.476 10.255 1.00 54.31 90 GLU A O 1
ATOM 675 N N . PRO A 1 91 ? 22.100 -11.961 10.696 1.00 56.12 91 PRO A N 1
ATOM 676 C CA . PRO A 1 91 ? 22.206 -12.317 12.112 1.00 56.12 91 PRO A CA 1
ATOM 677 C C . PRO A 1 91 ? 20.950 -11.963 12.921 1.00 56.12 91 PRO A C 1
ATOM 679 O O . PRO A 1 91 ? 20.608 -12.677 13.863 1.00 56.12 91 PRO A O 1
ATOM 682 N N . LEU A 1 92 ? 20.239 -10.893 12.546 1.00 54.56 92 LEU A N 1
ATOM 683 C CA . LEU A 1 92 ? 19.030 -10.426 13.237 1.00 54.56 92 LEU A CA 1
ATOM 684 C C . LEU A 1 92 ? 17.829 -11.332 12.929 1.00 54.56 92 LEU A C 1
ATOM 686 O O . LEU A 1 92 ? 17.097 -11.740 13.830 1.00 54.56 92 LEU A O 1
ATOM 690 N N . LEU A 1 93 ? 17.687 -11.731 11.660 1.00 56.19 93 LEU A N 1
ATOM 691 C CA . LEU A 1 93 ? 16.648 -12.654 11.195 1.00 56.19 93 LEU A CA 1
ATOM 692 C C . LEU A 1 93 ? 16.824 -14.072 11.762 1.00 56.19 93 LEU A C 1
ATOM 694 O O . LEU A 1 93 ? 15.840 -14.691 12.163 1.00 56.19 93 LEU A O 1
ATOM 698 N N . LYS A 1 94 ? 18.062 -14.587 11.836 1.00 60.50 94 LYS A N 1
ATOM 699 C CA . LYS A 1 94 ? 18.352 -15.917 12.412 1.00 60.50 94 LYS A CA 1
ATOM 700 C C . LYS A 1 94 ? 18.312 -15.936 13.944 1.00 60.50 94 LYS A C 1
ATOM 702 O O . LYS A 1 94 ? 17.984 -16.969 14.521 1.00 60.50 94 LYS A O 1
ATOM 707 N N . GLY A 1 95 ? 18.625 -14.817 14.600 1.00 60.81 95 GLY A N 1
ATOM 708 C CA . GLY A 1 95 ? 18.633 -14.691 16.061 1.00 60.81 95 GLY A CA 1
ATOM 709 C C . GLY A 1 95 ? 17.270 -14.399 16.695 1.00 60.81 95 GLY A C 1
ATOM 710 O O . GLY A 1 95 ? 17.171 -14.360 17.922 1.00 60.81 95 GLY A O 1
ATOM 711 N N . GLY A 1 96 ? 16.224 -14.161 15.891 1.00 63.84 96 GLY A N 1
ATOM 712 C CA . GLY A 1 96 ? 14.897 -13.778 16.392 1.00 63.84 96 GLY A CA 1
ATOM 713 C C . GLY A 1 96 ? 14.919 -12.508 17.255 1.00 63.84 96 GLY A C 1
ATOM 714 O O . GLY A 1 96 ? 14.072 -12.350 18.138 1.00 63.84 96 GLY A O 1
ATOM 715 N N . GLY A 1 97 ? 15.931 -11.661 17.054 1.00 66.50 97 GLY A N 1
ATOM 716 C CA . GLY A 1 97 ? 16.153 -10.422 17.788 1.00 66.50 97 GLY A CA 1
ATOM 717 C C . GLY A 1 97 ? 15.811 -9.214 16.924 1.00 66.50 97 GLY A C 1
ATOM 718 O O . GLY A 1 97 ? 15.985 -9.245 15.707 1.00 66.50 97 GLY A O 1
ATOM 719 N N . ASP A 1 98 ? 15.310 -8.152 17.545 1.00 72.12 98 ASP A N 1
ATOM 720 C CA . ASP A 1 98 ? 15.132 -6.865 16.874 1.00 72.12 98 ASP A CA 1
ATOM 721 C C . ASP A 1 98 ? 16.484 -6.187 16.554 1.00 72.12 98 ASP A C 1
ATOM 723 O O . ASP A 1 98 ? 17.556 -6.687 16.898 1.00 72.12 98 ASP A O 1
ATOM 727 N N . ILE A 1 99 ? 16.446 -5.016 15.906 1.00 72.56 99 ILE A N 1
ATOM 728 C CA . ILE A 1 99 ? 17.639 -4.211 15.572 1.00 72.56 99 ILE A CA 1
ATOM 729 C C . ILE A 1 99 ? 18.480 -3.791 16.793 1.00 72.56 99 ILE A C 1
ATOM 731 O O . ILE A 1 99 ? 19.617 -3.355 16.627 1.00 72.56 99 ILE A O 1
ATOM 735 N N . PHE A 1 100 ? 17.939 -3.915 18.008 1.00 78.38 100 PHE A N 1
ATOM 736 C CA . PHE A 1 100 ? 18.623 -3.627 19.268 1.00 78.38 100 PHE A CA 1
ATOM 737 C C . PHE A 1 100 ? 19.139 -4.900 19.958 1.00 78.38 100 PHE A C 1
ATOM 739 O O . PHE A 1 100 ? 19.699 -4.818 21.050 1.00 78.38 100 PHE A O 1
ATOM 746 N N . GLY A 1 101 ? 18.967 -6.074 19.341 1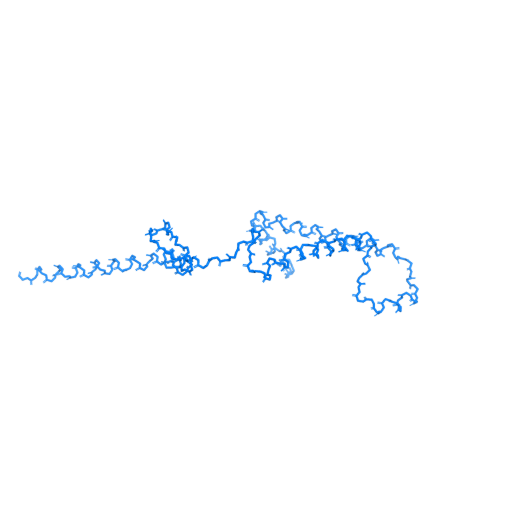.00 68.12 101 GLY A N 1
ATOM 747 C CA . GLY A 1 101 ? 19.356 -7.363 19.906 1.00 68.12 101 GLY A CA 1
ATOM 748 C C . GLY A 1 101 ? 18.400 -7.885 20.982 1.00 68.12 101 GLY A C 1
ATOM 749 O O . GLY A 1 101 ? 18.744 -8.835 21.683 1.00 68.12 101 GLY A O 1
ATOM 750 N N . ASN A 1 102 ? 17.204 -7.307 21.135 1.00 72.88 102 ASN A N 1
ATOM 751 C CA . ASN A 1 102 ? 16.210 -7.845 22.055 1.00 72.88 102 ASN A CA 1
ATOM 752 C C . ASN A 1 102 ? 15.448 -8.988 21.392 1.00 72.88 102 ASN A C 1
ATOM 754 O O . ASN A 1 102 ? 14.823 -8.827 20.345 1.00 72.88 102 ASN A O 1
ATOM 758 N N . HIS A 1 103 ? 15.430 -10.140 22.052 1.00 68.19 103 HIS A N 1
ATOM 759 C CA . HIS A 1 103 ? 14.535 -11.227 21.681 1.00 68.19 103 HIS A CA 1
ATOM 760 C C . HIS A 1 103 ? 13.095 -10.863 22.046 1.00 68.19 103 HIS A C 1
ATOM 762 O O . HIS A 1 103 ? 12.853 -10.254 23.094 1.00 68.19 103 HIS A O 1
ATOM 768 N N . ALA A 1 104 ? 12.139 -11.260 21.202 1.00 66.88 104 ALA A N 1
ATOM 769 C CA . ALA A 1 104 ? 10.719 -11.036 21.445 1.00 66.88 104 ALA A CA 1
ATOM 770 C C . ALA A 1 104 ? 10.310 -11.620 22.811 1.00 66.88 104 ALA A C 1
ATOM 772 O O . ALA A 1 104 ? 10.103 -12.825 22.963 1.00 66.88 104 ALA A O 1
ATOM 773 N N . LYS A 1 105 ? 10.195 -10.765 23.833 1.00 65.25 105 LYS A N 1
ATOM 774 C CA . LYS A 1 105 ? 9.615 -11.157 25.116 1.00 65.25 105 LYS A CA 1
ATOM 775 C C . LYS A 1 105 ? 8.145 -11.465 24.849 1.00 65.25 105 LYS A C 1
ATOM 777 O O . LYS A 1 105 ? 7.422 -10.595 24.374 1.00 65.25 105 LYS A O 1
ATOM 782 N N . GLN A 1 106 ? 7.690 -12.677 25.171 1.00 61.22 106 GLN A N 1
ATOM 783 C CA . GLN A 1 106 ? 6.270 -13.060 25.136 1.00 61.22 106 GLN A CA 1
ATOM 784 C C . GLN A 1 106 ? 5.463 -12.353 26.244 1.00 61.22 106 GLN A C 1
ATOM 786 O O . GLN A 1 106 ? 4.723 -12.977 27.000 1.00 61.22 106 GLN A O 1
ATOM 791 N N . VAL A 1 107 ? 5.619 -11.040 26.391 1.00 63.25 107 VAL A N 1
ATOM 792 C CA . VAL A 1 107 ? 4.755 -10.242 27.249 1.00 63.25 107 VAL A CA 1
ATOM 793 C C . VAL A 1 107 ? 3.528 -9.917 26.419 1.00 63.25 107 VAL A C 1
ATOM 795 O O . VAL A 1 107 ? 3.602 -9.213 25.415 1.00 63.25 107 VAL A O 1
ATOM 798 N N . VAL A 1 108 ? 2.391 -10.482 26.816 1.00 71.12 108 VAL A N 1
ATOM 799 C CA . VAL A 1 108 ? 1.095 -10.122 26.245 1.00 71.12 108 VAL A CA 1
ATOM 800 C C . VAL A 1 108 ? 0.786 -8.703 26.707 1.00 71.12 108 VAL A C 1
ATOM 802 O O . VAL A 1 108 ? 0.263 -8.492 27.797 1.00 71.12 108 VAL A O 1
ATOM 805 N N . GLU A 1 109 ? 1.173 -7.730 25.891 1.00 83.31 109 GLU A N 1
ATOM 806 C CA . GLU A 1 109 ? 0.919 -6.321 26.151 1.00 83.31 109 GLU A CA 1
ATOM 807 C C . GLU A 1 109 ? -0.593 -6.069 26.190 1.00 83.31 109 GLU A C 1
ATOM 809 O O . GLU A 1 109 ? -1.344 -6.522 25.321 1.00 83.31 109 GLU A O 1
ATOM 814 N N . THR A 1 110 ? -1.065 -5.395 27.235 1.00 89.19 110 THR A N 1
ATOM 815 C CA . THR A 1 110 ? -2.475 -5.033 27.401 1.00 89.19 110 THR A CA 1
ATOM 816 C C . THR A 1 110 ? -2.681 -3.582 27.001 1.00 89.19 110 THR A C 1
ATOM 818 O O . THR A 1 110 ? -2.050 -2.687 27.554 1.00 89.19 110 THR A O 1
ATOM 821 N N . LEU A 1 111 ? -3.598 -3.352 26.068 1.00 88.94 111 LEU A N 1
ATOM 822 C CA . LEU A 1 111 ? -3.944 -2.050 25.512 1.00 88.94 111 LEU A CA 1
ATOM 823 C C . LEU A 1 111 ? -5.346 -1.646 25.975 1.00 88.94 111 LEU A C 1
ATOM 825 O O . LEU A 1 111 ? -6.260 -2.471 26.016 1.00 88.94 111 LEU A O 1
ATOM 829 N N . THR A 1 112 ? -5.551 -0.369 26.282 1.00 92.19 112 THR A N 1
ATOM 830 C CA . THR A 1 112 ? -6.879 0.161 26.624 1.00 92.19 112 THR A CA 1
ATOM 831 C C . THR A 1 112 ? -7.577 0.656 25.359 1.00 92.19 112 THR A C 1
ATOM 833 O O . THR A 1 112 ? -7.067 1.536 24.667 1.00 92.19 112 THR A O 1
ATOM 836 N N . CYS A 1 113 ? -8.754 0.113 25.040 1.00 88.25 113 CYS A N 1
ATOM 837 C CA . CYS A 1 113 ? -9.529 0.566 23.885 1.00 88.25 113 CYS A CA 1
ATOM 838 C C . CYS A 1 113 ? -10.086 1.973 24.128 1.00 88.25 113 CYS A C 1
ATOM 840 O O . CYS A 1 113 ? -10.855 2.189 25.059 1.00 88.25 113 CYS A O 1
ATOM 842 N N . THR A 1 114 ? -9.772 2.926 23.254 1.00 88.44 114 THR A N 1
ATOM 843 C CA . THR A 1 114 ? -10.209 4.327 23.391 1.00 88.44 114 THR A CA 1
ATOM 844 C C . THR A 1 114 ? -11.700 4.549 23.121 1.00 88.44 114 THR A C 1
ATOM 846 O O . THR A 1 114 ? -12.226 5.604 23.455 1.00 88.44 114 THR A O 1
ATOM 849 N N . ASN A 1 115 ? -12.405 3.572 22.539 1.00 84.19 115 ASN A N 1
ATOM 850 C CA . ASN A 1 115 ? -13.845 3.673 22.263 1.00 84.19 115 ASN A CA 1
ATOM 851 C C . ASN A 1 115 ? -14.706 3.133 23.416 1.00 84.19 115 ASN A C 1
ATOM 853 O O . ASN A 1 115 ? -15.707 3.751 23.760 1.00 84.19 115 ASN A O 1
ATOM 857 N N . CYS A 1 116 ? -14.326 2.011 24.037 1.00 87.00 116 CYS A N 1
ATOM 858 C CA . CYS A 1 116 ? -15.104 1.408 25.130 1.00 87.00 116 CYS A CA 1
ATOM 859 C C . CYS A 1 116 ? -14.394 1.382 26.493 1.00 87.00 116 CYS A C 1
ATOM 861 O O . CYS A 1 116 ? -14.959 0.874 27.457 1.00 87.00 116 CYS A O 1
ATOM 863 N N . GLY A 1 117 ? -13.156 1.874 26.587 1.00 86.69 117 GLY A N 1
ATOM 864 C CA . GLY A 1 117 ? -12.366 1.931 27.823 1.00 86.69 117 GLY A CA 1
ATOM 865 C C . GLY A 1 117 ? -11.899 0.575 28.366 1.00 86.69 117 GLY A C 1
ATOM 866 O O . GLY A 1 117 ? -11.266 0.517 29.415 1.00 86.69 117 GLY A O 1
ATOM 867 N N . THR A 1 118 ? -12.209 -0.533 27.688 1.00 85.31 118 THR A N 1
ATOM 868 C CA . THR A 1 118 ? -11.869 -1.883 28.157 1.00 85.31 118 THR A CA 1
ATOM 869 C C . THR A 1 118 ? -10.387 -2.182 27.927 1.00 85.31 118 THR A C 1
ATOM 871 O O . THR A 1 118 ? -9.855 -1.856 26.865 1.00 85.31 118 THR A O 1
ATOM 874 N N . GLN A 1 119 ? -9.732 -2.829 28.897 1.00 92.69 119 GLN A N 1
ATOM 875 C CA . GLN A 1 119 ? -8.375 -3.363 28.734 1.00 92.69 119 GLN A CA 1
ATOM 876 C C . GLN A 1 119 ? -8.406 -4.673 27.944 1.00 92.69 119 GLN A C 1
ATOM 878 O O . GLN A 1 119 ? -9.190 -5.575 28.243 1.00 92.69 119 GLN A O 1
ATOM 883 N N . ILE A 1 120 ? -7.564 -4.773 26.919 1.00 90.06 120 ILE A N 1
ATOM 884 C CA . ILE A 1 120 ? -7.575 -5.862 25.944 1.00 90.06 120 ILE A CA 1
ATOM 885 C C . ILE A 1 120 ? -6.142 -6.264 25.633 1.00 90.06 120 ILE A C 1
ATOM 887 O O . ILE A 1 120 ? -5.298 -5.422 25.351 1.00 90.06 120 ILE A O 1
ATOM 891 N N . ALA A 1 121 ? -5.866 -7.563 25.640 1.00 91.38 121 ALA A N 1
ATOM 892 C CA . ALA A 1 121 ? -4.595 -8.087 25.156 1.00 91.38 121 ALA A CA 1
ATOM 893 C C . ALA A 1 121 ? -4.364 -7.692 23.685 1.00 91.38 121 ALA A C 1
ATOM 895 O O . ALA A 1 121 ? -5.273 -7.823 22.861 1.00 91.38 121 ALA A O 1
ATOM 896 N N . ALA A 1 122 ? -3.150 -7.262 23.336 1.00 88.75 122 ALA A N 1
ATOM 897 C CA . ALA A 1 122 ? -2.796 -6.777 22.002 1.00 88.75 122 ALA A CA 1
ATOM 898 C C . ALA A 1 122 ? -3.180 -7.772 20.889 1.00 88.75 122 ALA A C 1
ATOM 900 O O . ALA A 1 122 ? -3.725 -7.384 19.857 1.00 88.75 122 ALA A O 1
ATOM 901 N N . ASN A 1 123 ? -3.027 -9.076 21.143 1.00 89.25 123 ASN A N 1
ATOM 902 C CA . ASN A 1 123 ? -3.396 -10.141 20.204 1.00 89.25 123 ASN A CA 1
ATOM 903 C C . ASN A 1 123 ? -4.909 -10.266 19.920 1.00 89.25 123 ASN A C 1
ATOM 905 O O . ASN A 1 123 ? -5.303 -10.923 18.960 1.00 89.25 123 ASN A O 1
ATOM 909 N N . ARG A 1 124 ? -5.771 -9.663 20.745 1.00 89.19 124 ARG A N 1
ATOM 910 C CA . ARG A 1 124 ? -7.238 -9.680 20.605 1.00 89.19 124 ARG A CA 1
ATOM 911 C C . ARG A 1 124 ? -7.800 -8.322 20.193 1.00 89.19 124 ARG A C 1
ATOM 913 O O . ARG A 1 124 ? -9.018 -8.182 20.083 1.00 89.19 124 ARG A O 1
ATOM 920 N N . PHE A 1 125 ? -6.944 -7.333 19.943 1.00 91.31 125 PHE A N 1
ATOM 921 C CA . PHE A 1 125 ? -7.386 -5.974 19.655 1.00 91.31 125 PHE A CA 1
ATOM 922 C C . PHE A 1 125 ? -8.121 -5.868 18.308 1.00 91.31 125 PHE A C 1
ATOM 924 O O . PHE A 1 125 ? -9.204 -5.293 18.250 1.00 91.31 125 PHE A O 1
ATOM 931 N N . ALA A 1 126 ? -7.619 -6.511 17.249 1.00 91.81 126 ALA A N 1
ATOM 932 C CA . ALA A 1 126 ? -8.273 -6.530 15.933 1.00 91.81 126 ALA A CA 1
ATOM 933 C C . ALA A 1 126 ? -9.701 -7.131 15.953 1.00 91.81 126 ALA A C 1
ATOM 935 O O . ALA A 1 126 ? -10.646 -6.417 15.605 1.00 91.81 126 ALA A O 1
ATOM 936 N N . PRO A 1 127 ? -9.928 -8.368 16.451 1.00 88.75 127 PRO A N 1
ATOM 937 C CA . PRO A 1 127 ? -11.283 -8.926 16.533 1.00 88.75 127 PRO A CA 1
ATOM 938 C C . PRO A 1 127 ? -12.187 -8.180 17.529 1.00 88.75 127 PRO A C 1
ATOM 940 O O . PRO A 1 127 ? -13.419 -8.293 17.464 1.00 88.75 127 PRO A O 1
ATOM 943 N N . HIS A 1 128 ? -11.610 -7.423 18.469 1.00 90.12 128 HIS A N 1
ATOM 944 C CA . HIS A 1 128 ? -12.368 -6.495 19.295 1.00 90.12 128 HIS A CA 1
ATOM 945 C C . HIS A 1 128 ? -12.838 -5.274 18.498 1.00 90.12 128 HIS A C 1
ATOM 947 O O . HIS A 1 128 ? -14.021 -4.953 18.581 1.00 90.12 128 HIS A O 1
ATOM 953 N N . LEU A 1 129 ? -11.969 -4.611 17.726 1.00 89.00 129 LEU A N 1
ATOM 954 C CA . LEU A 1 129 ? -12.324 -3.419 16.945 1.00 89.00 129 LEU A CA 1
ATOM 955 C C . LEU A 1 129 ? -13.477 -3.690 15.977 1.00 89.00 129 LEU A C 1
ATOM 957 O O . LEU A 1 129 ? -14.394 -2.878 15.888 1.00 89.00 129 LEU A O 1
ATOM 961 N N . GLU A 1 130 ? -13.498 -4.860 15.339 1.00 88.69 130 GLU A N 1
ATOM 962 C CA . GLU A 1 130 ? -14.618 -5.285 14.493 1.00 88.69 130 GLU A CA 1
ATOM 963 C C . GLU A 1 130 ? -15.955 -5.234 15.245 1.00 88.69 130 GLU A C 1
ATOM 965 O O . GLU A 1 130 ? -16.958 -4.740 14.740 1.00 88.69 130 GLU A O 1
ATOM 970 N N . ARG A 1 131 ? -15.983 -5.689 16.500 1.00 84.38 131 ARG A N 1
ATOM 971 C CA . ARG A 1 131 ? -17.202 -5.671 17.323 1.00 84.38 131 ARG A CA 1
ATOM 972 C C . ARG A 1 131 ? -17.464 -4.305 17.955 1.00 84.38 131 ARG A C 1
ATOM 974 O O . ARG A 1 131 ? -18.615 -3.896 18.050 1.00 84.38 131 ARG A O 1
ATOM 981 N N . CYS A 1 132 ? -16.424 -3.611 18.398 1.00 83.81 132 CYS A N 1
ATOM 982 C CA . CYS A 1 132 ? -16.515 -2.358 19.142 1.00 83.81 132 CYS A CA 1
ATOM 983 C C . CYS A 1 132 ? -16.858 -1.166 18.238 1.00 83.81 132 CYS A C 1
ATOM 985 O O . CYS A 1 132 ? -17.670 -0.314 18.599 1.00 83.81 132 CYS A O 1
ATOM 987 N N . MET A 1 133 ? -16.270 -1.120 17.042 1.00 82.06 133 MET A N 1
ATOM 988 C CA . MET A 1 133 ? -16.473 -0.048 16.068 1.00 82.06 133 MET A CA 1
ATOM 989 C C . MET A 1 133 ? -17.640 -0.366 15.129 1.00 82.06 133 MET A C 1
ATOM 991 O O . MET A 1 133 ? -18.557 0.442 15.008 1.00 82.06 133 MET A O 1
ATOM 995 N N . LEU A 1 134 ? -17.654 -1.554 14.509 1.00 73.25 134 LEU A N 1
ATOM 996 C CA . LEU A 1 134 ? -18.664 -1.914 13.495 1.00 73.25 134 LEU A CA 1
ATOM 997 C C . LEU A 1 134 ? -19.944 -2.497 14.118 1.00 73.25 134 LEU A C 1
ATOM 999 O O . LEU A 1 134 ? -20.986 -2.574 13.471 1.00 73.25 134 LEU A O 1
ATOM 1003 N N . GLY A 1 135 ? -19.891 -2.910 15.388 1.00 65.25 135 GLY A N 1
ATOM 1004 C CA . GLY A 1 135 ? -21.000 -3.549 16.095 1.00 65.25 135 GLY A CA 1
ATOM 1005 C C . GLY A 1 135 ? -21.873 -2.614 16.931 1.00 65.25 135 GLY A C 1
ATOM 1006 O O . GLY A 1 135 ? -22.755 -3.122 17.626 1.00 65.25 135 GLY A O 1
ATOM 1007 N N . LYS A 1 136 ? -21.697 -1.282 16.870 1.00 60.53 136 LYS A N 1
ATOM 1008 C CA . LYS A 1 136 ? -22.514 -0.320 17.646 1.00 60.53 136 LYS A CA 1
ATOM 1009 C C . LYS A 1 136 ? -24.025 -0.514 17.448 1.00 60.53 136 LYS A C 1
ATOM 1011 O O . LYS A 1 136 ? -24.768 -0.404 18.415 1.00 60.53 136 LYS A O 1
ATOM 1016 N N . GLY A 1 137 ? -24.479 -0.957 16.271 1.00 56.34 137 GLY A N 1
ATOM 1017 C CA . GLY A 1 137 ? -25.890 -1.313 16.041 1.00 56.34 137 GLY A CA 1
ATOM 1018 C C . GLY A 1 137 ? -26.406 -2.497 16.879 1.00 56.34 137 GLY A C 1
ATOM 1019 O O . GLY A 1 137 ? -27.596 -2.578 17.169 1.00 56.34 137 GLY A O 1
ATOM 1020 N N . ARG A 1 138 ? -25.529 -3.407 17.327 1.00 63.22 138 ARG A N 1
ATOM 1021 C CA . ARG A 1 138 ? -25.912 -4.581 18.131 1.00 63.22 138 ARG A CA 1
ATOM 1022 C C . ARG A 1 138 ? -26.091 -4.248 19.612 1.00 63.22 138 ARG A C 1
ATOM 1024 O O . ARG A 1 138 ? -26.931 -4.871 20.254 1.00 63.22 138 ARG A O 1
ATOM 1031 N N . ALA A 1 139 ? -25.340 -3.285 20.148 1.00 63.75 139 ALA A N 1
ATOM 1032 C CA . ALA A 1 139 ? -25.523 -2.804 21.519 1.00 63.75 139 ALA A CA 1
ATOM 1033 C C . ALA A 1 139 ? -26.820 -1.986 21.645 1.00 63.75 139 ALA A C 1
ATOM 1035 O O . ALA A 1 139 ? -27.620 -2.252 22.539 1.00 63.75 139 ALA A O 1
ATOM 1036 N N . SER A 1 140 ? -27.093 -1.094 20.686 1.00 63.59 140 SER A N 1
ATOM 1037 C CA . SER A 1 140 ? -28.346 -0.328 20.622 1.00 63.59 140 SER A CA 1
ATOM 1038 C C . SER A 1 140 ? -29.568 -1.231 20.458 1.00 63.59 140 SER A C 1
ATOM 1040 O O . SER A 1 140 ? -30.579 -1.023 21.116 1.00 63.59 140 SER A O 1
ATOM 1042 N N . ALA A 1 141 ? -29.472 -2.274 19.623 1.00 64.38 141 ALA A N 1
ATOM 1043 C CA . ALA A 1 141 ? -30.556 -3.239 19.441 1.00 64.38 141 ALA A CA 1
ATOM 1044 C C . ALA A 1 141 ? -30.828 -4.079 20.700 1.00 64.38 141 ALA A C 1
ATOM 1046 O O . ALA A 1 141 ? -31.971 -4.465 20.931 1.00 64.38 141 ALA A O 1
ATOM 1047 N N . ARG A 1 142 ? -29.800 -4.371 21.510 1.00 70.75 142 ARG A N 1
ATOM 1048 C CA . ARG A 1 142 ? -29.971 -5.037 22.813 1.00 70.75 142 ARG A CA 1
ATOM 1049 C C . ARG A 1 142 ? -30.640 -4.102 23.817 1.00 70.75 142 ARG A C 1
ATOM 1051 O O . ARG A 1 142 ? -31.661 -4.478 24.371 1.00 70.75 142 ARG A O 1
ATOM 1058 N N . ALA A 1 143 ? -30.154 -2.866 23.937 1.00 71.75 143 ALA A N 1
ATOM 1059 C CA . ALA A 1 143 ? -30.768 -1.856 24.797 1.00 71.75 143 ALA A CA 1
ATOM 1060 C C . ALA A 1 143 ? -32.235 -1.583 24.416 1.00 71.75 143 ALA A C 1
ATOM 1062 O O . ALA A 1 143 ? -33.100 -1.593 25.282 1.00 71.75 143 ALA A O 1
ATOM 1063 N N . ALA A 1 144 ? -32.551 -1.423 23.127 1.00 70.81 144 ALA A N 1
ATOM 1064 C CA . ALA A 1 144 ? -33.928 -1.236 22.665 1.00 70.81 144 ALA A CA 1
ATOM 1065 C C . ALA A 1 144 ? -34.824 -2.449 22.972 1.00 70.81 144 ALA A C 1
ATOM 1067 O O . ALA A 1 144 ? -35.968 -2.277 23.384 1.00 70.81 144 ALA A O 1
ATOM 1068 N N . ARG A 1 145 ? -34.307 -3.676 22.816 1.00 73.12 145 ARG A N 1
ATOM 1069 C CA . ARG A 1 145 ? -35.029 -4.905 23.179 1.00 73.12 145 ARG A CA 1
ATOM 1070 C C . ARG A 1 145 ? -35.311 -4.996 24.676 1.00 73.12 145 ARG A C 1
ATOM 1072 O O . ARG A 1 145 ? -36.425 -5.357 25.042 1.00 73.12 145 ARG A O 1
ATOM 1079 N N . ASP A 1 146 ? -34.341 -4.654 25.517 1.00 76.81 146 ASP A N 1
ATOM 1080 C CA . ASP A 1 146 ? -34.523 -4.656 26.970 1.00 76.81 146 ASP A CA 1
ATOM 1081 C C . ASP A 1 146 ? -35.547 -3.593 27.400 1.00 76.81 146 ASP A C 1
ATOM 1083 O O . ASP A 1 146 ? -36.418 -3.893 28.212 1.00 76.81 146 ASP A O 1
ATOM 1087 N N . MET A 1 147 ? -35.529 -2.407 26.777 1.00 77.75 147 MET A N 1
ATOM 1088 C CA . MET A 1 147 ? -36.516 -1.337 27.003 1.00 77.75 147 MET A CA 1
ATOM 1089 C C . MET A 1 147 ? -37.932 -1.726 26.546 1.00 77.75 147 MET A C 1
ATOM 1091 O O . MET A 1 147 ? -38.920 -1.42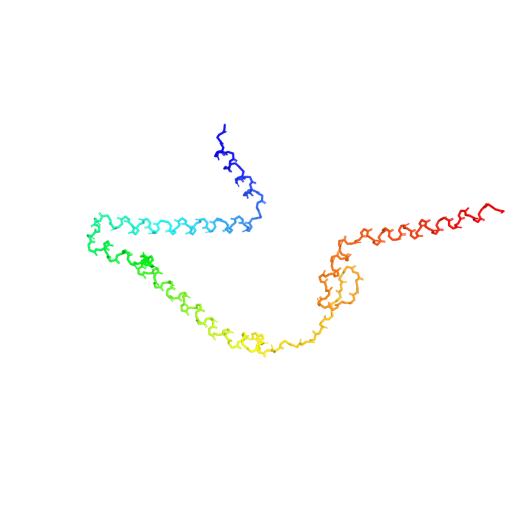7 27.218 1.00 77.75 147 MET A O 1
ATOM 1095 N N . MET A 1 148 ? -38.058 -2.411 25.405 1.00 75.69 148 MET A N 1
ATOM 1096 C CA . MET A 1 148 ? -39.346 -2.937 24.936 1.00 75.69 148 MET A CA 1
ATOM 1097 C C . MET A 1 148 ? -39.877 -4.029 25.870 1.00 75.69 148 MET A C 1
ATOM 1099 O O . MET A 1 148 ? -41.070 -4.062 26.162 1.00 75.69 148 MET A O 1
ATOM 1103 N N . ARG A 1 149 ? -38.996 -4.898 26.381 1.00 76.62 149 ARG A N 1
ATOM 1104 C CA . ARG A 1 149 ? -39.378 -5.961 27.316 1.00 76.62 149 ARG A CA 1
ATOM 1105 C C . ARG A 1 149 ? -39.784 -5.407 28.681 1.00 76.62 149 ARG A C 1
ATOM 1107 O O . ARG A 1 149 ? -40.752 -5.889 29.252 1.00 76.62 149 ARG A O 1
ATOM 1114 N N . SER A 1 150 ? -39.092 -4.381 29.182 1.00 69.25 150 SER A N 1
ATOM 1115 C CA . SER A 1 150 ? -39.479 -3.708 30.427 1.00 69.25 150 SER A CA 1
ATOM 1116 C C . SER A 1 150 ? -40.793 -2.939 30.292 1.00 69.25 150 SER A C 1
ATOM 1118 O O . SER A 1 150 ? -41.562 -2.902 31.243 1.00 69.25 150 SER A O 1
ATOM 1120 N N . SER A 1 151 ? -41.076 -2.370 29.114 1.00 65.81 151 SER A N 1
ATOM 1121 C CA . SER A 1 151 ? -42.338 -1.659 28.849 1.00 65.81 151 SER A CA 1
ATOM 1122 C C . SER A 1 151 ? -43.545 -2.605 28.779 1.00 65.81 151 SER A C 1
ATOM 1124 O O . SER A 1 151 ? -44.619 -2.258 29.264 1.00 65.81 151 SER A O 1
ATOM 1126 N N . ALA A 1 152 ? -43.366 -3.817 28.242 1.00 62.41 152 ALA A N 1
ATOM 1127 C CA . ALA A 1 152 ? -44.414 -4.841 28.203 1.00 62.41 152 ALA A CA 1
ATOM 1128 C C . ALA A 1 152 ? -44.830 -5.347 29.603 1.00 62.41 152 ALA A C 1
ATOM 1130 O O . ALA A 1 152 ? -45.991 -5.687 29.814 1.00 62.41 152 ALA A O 1
ATOM 1131 N N . GLU A 1 153 ? -43.909 -5.364 30.573 1.00 58.72 153 GLU A N 1
ATOM 1132 C CA . GLU A 1 153 ? -44.194 -5.792 31.953 1.00 58.72 153 GLU A CA 1
ATOM 1133 C C . GLU A 1 153 ? -45.067 -4.765 32.709 1.00 58.72 153 GLU A C 1
ATOM 1135 O O . GLU A 1 153 ? -45.884 -5.121 33.560 1.00 58.72 153 GLU A O 1
ATOM 1140 N N . SER A 1 154 ? -44.919 -3.477 32.384 1.00 58.69 154 SER A N 1
ATOM 1141 C CA . SER A 1 154 ? -45.685 -2.374 32.982 1.00 58.69 154 SER A CA 1
ATOM 1142 C C . SER A 1 154 ? -47.131 -2.261 32.480 1.00 58.69 154 SER A C 1
ATOM 1144 O O . SER A 1 154 ? -47.985 -1.819 33.245 1.00 58.69 154 SER A O 1
ATOM 1146 N N . ASP A 1 155 ? -47.430 -2.703 31.255 1.00 58.34 155 ASP A N 1
ATOM 1147 C CA . ASP A 1 155 ? -48.791 -2.661 30.682 1.00 58.34 155 ASP A CA 1
ATOM 1148 C C . ASP A 1 155 ? -49.703 -3.784 31.216 1.00 58.34 155 ASP A C 1
ATOM 1150 O O . ASP A 1 155 ? -50.924 -3.669 31.212 1.00 58.34 155 ASP A O 1
ATOM 1154 N N . ASN A 1 156 ? -49.126 -4.866 31.748 1.00 56.34 156 ASN A N 1
ATOM 1155 C CA . ASN A 1 156 ? -49.891 -5.984 32.313 1.00 56.34 156 ASN A CA 1
ATOM 1156 C C . ASN A 1 156 ? -50.290 -5.773 33.791 1.00 56.34 156 ASN A C 1
ATOM 1158 O O . ASN A 1 156 ? -51.020 -6.576 34.365 1.00 56.34 156 ASN A O 1
ATOM 1162 N N . ARG A 1 157 ? -49.803 -4.703 34.437 1.00 53.72 157 ARG A N 1
ATOM 1163 C CA . ARG A 1 157 ? -50.113 -4.360 35.841 1.00 53.72 157 ARG A CA 1
ATOM 1164 C C . ARG A 1 157 ? -51.193 -3.286 36.001 1.00 53.72 157 ARG A C 1
ATOM 1166 O O . ARG A 1 157 ? -51.615 -3.043 37.125 1.00 53.72 157 ARG A O 1
ATOM 1173 N N . SER A 1 158 ? -51.633 -2.657 34.912 1.00 54.88 158 SER A N 1
ATOM 1174 C CA . SER A 1 158 ? -52.663 -1.605 34.894 1.00 54.88 158 SER A CA 1
ATOM 1175 C C . SER A 1 158 ? -54.072 -2.121 34.561 1.00 54.88 158 SER A C 1
ATOM 1177 O O . SER A 1 158 ? -55.011 -1.332 34.508 1.00 54.88 158 SER A O 1
ATOM 1179 N N . SER A 1 159 ? -54.232 -3.434 34.357 1.00 51.50 159 SER A N 1
ATOM 1180 C CA . SER A 1 159 ? -55.515 -4.098 34.086 1.00 51.50 159 SER A CA 1
ATOM 1181 C C . SER A 1 159 ? -55.894 -5.079 35.205 1.00 51.50 159 SER A C 1
ATOM 1183 O O . SER A 1 159 ? -56.032 -6.267 34.941 1.00 51.50 159 SER A O 1
ATOM 1185 N N . PHE A 1 160 ? -56.018 -4.603 36.448 1.00 38.53 160 PHE A N 1
ATOM 1186 C CA . PHE A 1 160 ? -56.784 -5.236 37.536 1.00 38.53 160 PHE A CA 1
ATOM 1187 C C . PHE A 1 160 ? -57.208 -4.186 38.564 1.00 38.53 160 PHE A C 1
ATOM 1189 O O . PHE A 1 160 ? -56.370 -3.313 38.884 1.00 38.53 160 PHE A O 1
#

Foldseek 3Di:
DDPVVVVVVVVVVVLVVDDPVVNVVVVVVVVVVVVVVVVVVVVVVVVPPPDDPVVVVVCVPDPDDPDDPVVVVVVVVVVVVVVVVCVVCVCCVVQCADPVRDHPDPDQDWDQDPQPRDIDGPVCVVVVCCCRVVVPVVVVVVVVVVVVVVVVVVVVVVPD

Organism: Prymnesium parvum (NCBI:txid97485)

InterPro domains:
  IPR060617 SAGA-associated factor 11-like, C-terminal domain [PF08209] (109-138)

Radius of gyration: 32.52 Å; chains: 1; bounding box: 86×31×77 Å

Sequence (160 aa):
MSAADQSILRTIQLAAKMHPLSACCVDICDQLVQDLVREVCSSCTSLERPLSPRTMELLEGARGGVVSAPLRDLLAAEVQASERCAWQMEPLLKGGGDIFGNHAKQVVETLTCTNCGTQIAANRFAPHLERCMLGKGRASARAARDMMRSSAESDNRSSF

Secondary structure (DSSP, 8-state):
--HHHHHHHHHHHHHTTS-HHHHHHHHHHHHHHHHHHHHHHHHHHTT-S---HHHHHHHTT--S----HHHHHHHHHHHHHHHHHHHHHHHHHHHTB-TTS-B------EEE-TTT--EEEGGGHHHHHHHHHHTHHHHHHHHHHHHHHHHHHHHTSS--

pLDDT: mean 70.38, std 12.84, range [38.53, 92.69]